Protein AF-A0A060CZB8-F1 (afdb_monomer)

Solvent-accessible surface area (backbone atoms only — not comparable to full-atom values): 7440 Å² total; per-residue (Å²): 129,63,70,65,60,56,50,52,52,49,53,49,27,69,73,65,76,43,55,69,66,58,51,52,50,49,52,60,71,71,36,93,60,56,70,72,48,48,52,53,42,52,50,43,50,51,56,49,52,53,52,51,51,57,48,50,53,53,52,52,52,51,52,52,52,52,50,52,53,52,51,35,55,75,71,67,52,90,67,83,52,69,68,59,55,53,49,51,52,52,51,50,52,51,49,56,52,51,52,54,50,46,53,53,48,52,54,51,34,52,47,50,45,51,59,59,52,66,79,51,88,68,53,89,83,74,68,89,124

Mean predicted aligned error: 11.78 Å

Nearest PDB structures (foldseek):
  6zw4-assembly1_H  TM=6.308E-01  e=2.182E+00  Nostoc punctiforme
  6zw4-assembly1_T  TM=6.308E-01  e=2.182E+00  Nostoc punctiforme
  6zw4-assembly1_GA  TM=6.308E-01  e=2.182E+00  Nostoc punctiforme
  6zw4-assembly1_SA  TM=6.308E-01  e=2.182E+00  Nostoc punctiforme
  6zw4-assembly1_EB  TM=6.308E-01  e=2.182E+00  Nostoc punctiforme

Structure (mmCIF, N/CA/C/O backbone):
data_AF-A0A060CZB8-F1
#
_entry.id   AF-A0A060CZB8-F1
#
loop_
_atom_site.group_PDB
_atom_site.id
_atom_site.type_symbol
_atom_site.label_atom_id
_atom_site.label_alt_id
_atom_site.label_comp_id
_atom_site.label_asym_id
_atom_site.label_entity_id
_atom_site.label_seq_id
_atom_site.pdbx_PDB_ins_code
_atom_site.Cartn_x
_atom_site.Cartn_y
_atom_site.Cartn_z
_atom_site.occupancy
_atom_site.B_iso_or_equiv
_atom_site.auth_seq_id
_atom_site.auth_comp_id
_atom_site.auth_asym_id
_atom_site.auth_atom_id
_atom_site.pdbx_PDB_model_num
ATOM 1 N N . MET A 1 1 ? -9.978 -10.091 4.567 1.00 49.88 1 MET A N 1
ATOM 2 C CA . MET A 1 1 ? -11.052 -9.291 5.203 1.00 49.88 1 MET A CA 1
ATOM 3 C C . MET A 1 1 ? -12.316 -10.132 5.171 1.00 49.88 1 MET A C 1
ATOM 5 O O . MET A 1 1 ? -12.552 -10.744 4.139 1.00 49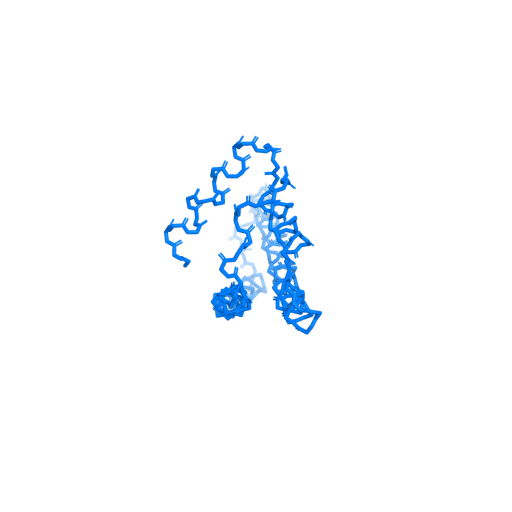.88 1 MET A O 1
ATOM 9 N N . ASP A 1 2 ? -13.080 -10.221 6.264 1.00 61.50 2 ASP A N 1
ATOM 10 C CA . ASP A 1 2 ? -14.372 -10.933 6.263 1.00 61.50 2 ASP A CA 1
ATOM 11 C C . ASP A 1 2 ? -15.291 -10.288 5.204 1.00 61.50 2 ASP A C 1
ATOM 13 O O . ASP A 1 2 ? -15.435 -9.062 5.174 1.00 61.50 2 ASP A O 1
ATOM 17 N N 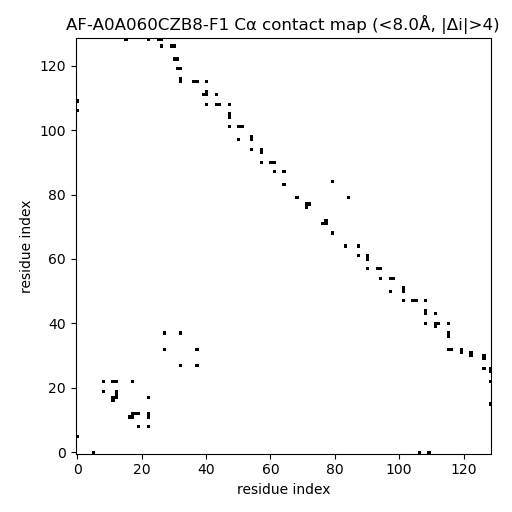. VAL A 1 3 ? -15.873 -11.099 4.314 1.00 65.94 3 VAL A N 1
ATOM 18 C CA . VAL A 1 3 ? -16.758 -10.669 3.212 1.00 65.94 3 VAL A CA 1
ATOM 19 C C . VAL A 1 3 ? -17.896 -9.781 3.730 1.00 65.94 3 VAL A C 1
ATOM 21 O O . VAL A 1 3 ? -18.317 -8.836 3.06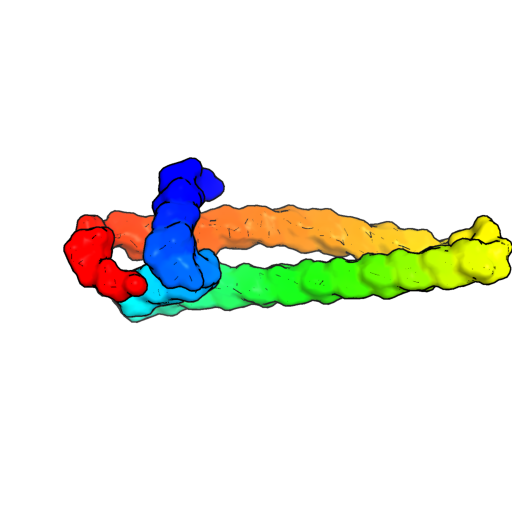0 1.00 65.94 3 VAL A O 1
ATOM 24 N N . ARG A 1 4 ? -18.337 -10.017 4.971 1.00 60.53 4 ARG A N 1
ATOM 25 C CA . ARG A 1 4 ? -19.367 -9.220 5.643 1.00 60.53 4 ARG A CA 1
ATOM 26 C C . ARG A 1 4 ? -18.904 -7.797 5.949 1.00 60.53 4 ARG A C 1
ATOM 28 O O . ARG A 1 4 ? -19.666 -6.863 5.722 1.00 60.53 4 ARG A O 1
ATOM 35 N N . CYS A 1 5 ? -17.655 -7.600 6.377 1.00 62.59 5 CYS A N 1
ATOM 36 C CA . CYS A 1 5 ? -17.111 -6.264 6.644 1.00 62.59 5 CYS A CA 1
ATOM 37 C C . CYS A 1 5 ? -17.024 -5.418 5.368 1.00 62.59 5 CYS A C 1
ATOM 39 O O . CYS A 1 5 ? -17.328 -4.229 5.394 1.00 62.59 5 CYS A O 1
ATOM 41 N N . VAL A 1 6 ? -16.650 -6.033 4.240 1.00 68.50 6 VAL A N 1
ATOM 42 C CA . VAL A 1 6 ? -16.599 -5.350 2.935 1.00 68.50 6 VAL A CA 1
ATOM 43 C C . VAL A 1 6 ? -17.998 -4.919 2.493 1.00 68.50 6 VAL A C 1
ATOM 45 O O . VAL A 1 6 ? -18.168 -3.808 1.994 1.00 68.50 6 VAL A O 1
ATOM 48 N N . LYS A 1 7 ? -19.006 -5.775 2.703 1.00 71.06 7 LYS A N 1
ATOM 49 C CA . LYS A 1 7 ? -20.401 -5.476 2.358 1.00 71.06 7 LYS A CA 1
ATOM 50 C C . LYS A 1 7 ? -20.969 -4.337 3.214 1.00 71.06 7 LYS A C 1
ATOM 52 O O . LYS A 1 7 ? -21.518 -3.392 2.664 1.00 71.06 7 LYS A O 1
ATOM 57 N N . ILE A 1 8 ? -20.725 -4.361 4.528 1.00 71.19 8 ILE A N 1
ATOM 58 C CA . ILE A 1 8 ? -21.127 -3.284 5.451 1.00 71.19 8 ILE A CA 1
ATOM 59 C C . ILE A 1 8 ? -20.483 -1.949 5.056 1.00 71.19 8 ILE A C 1
ATOM 61 O O . ILE A 1 8 ? -21.171 -0.934 4.983 1.00 71.19 8 ILE A O 1
ATOM 65 N N . LEU A 1 9 ? -19.179 -1.938 4.756 1.00 74.31 9 LEU A N 1
ATOM 66 C CA . LEU A 1 9 ? -18.490 -0.722 4.316 1.00 74.31 9 LEU A CA 1
ATOM 67 C C . LEU A 1 9 ? -19.055 -0.190 2.994 1.00 74.31 9 LEU A C 1
ATOM 69 O O . LEU A 1 9 ? -19.226 1.021 2.862 1.00 74.31 9 LEU A O 1
ATOM 73 N N . LYS A 1 10 ? -19.357 -1.070 2.027 1.00 77.88 10 LYS A N 1
ATOM 74 C CA . LYS A 1 10 ? -20.004 -0.687 0.760 1.00 77.88 10 LYS A CA 1
ATOM 75 C C . LYS A 1 10 ? -21.362 -0.032 1.005 1.00 77.88 10 LYS A C 1
ATOM 77 O O . LYS A 1 10 ? -21.595 1.054 0.486 1.00 77.88 10 LYS A O 1
ATOM 82 N N . ASP A 1 11 ? -22.207 -0.628 1.841 1.00 76.62 11 ASP A N 1
ATOM 83 C CA . ASP A 1 11 ? -23.530 -0.074 2.146 1.00 76.62 11 ASP A CA 1
ATOM 84 C C . ASP A 1 11 ? -23.442 1.278 2.867 1.00 76.62 11 ASP A C 1
ATOM 86 O O . ASP A 1 11 ? -24.265 2.160 2.629 1.00 76.62 11 ASP A O 1
ATOM 90 N N . LEU A 1 12 ? -22.458 1.458 3.755 1.00 73.75 12 LEU A N 1
ATOM 91 C CA . LEU A 1 12 ? -22.203 2.740 4.417 1.00 73.75 12 LEU A CA 1
ATOM 92 C C . LEU A 1 12 ? -21.698 3.797 3.426 1.00 73.75 12 LEU A C 1
ATOM 94 O O . LEU A 1 12 ? -22.132 4.946 3.482 1.00 73.75 12 LEU A O 1
ATOM 98 N N . LYS A 1 13 ? -20.834 3.415 2.479 1.00 76.75 13 LYS A N 1
ATOM 99 C CA . LYS A 1 13 ? -20.381 4.311 1.406 1.00 76.75 13 LYS A CA 1
ATOM 100 C C . LYS A 1 13 ? -21.554 4.827 0.590 1.00 76.75 13 LYS A C 1
ATOM 102 O O . LYS A 1 13 ? -21.660 6.034 0.395 1.00 76.75 13 LYS A O 1
ATOM 107 N N . THR A 1 14 ? -22.432 3.932 0.154 1.00 82.50 14 THR A N 1
ATOM 108 C CA . THR A 1 14 ? -23.589 4.300 -0.664 1.00 82.50 14 THR A CA 1
ATOM 109 C C . THR A 1 14 ? -24.585 5.154 0.120 1.00 82.50 14 THR A C 1
ATOM 111 O O . THR A 1 14 ? -25.057 6.155 -0.403 1.00 82.50 14 THR A O 1
ATOM 114 N N . ARG A 1 15 ? -24.867 4.811 1.386 1.00 77.56 15 ARG A N 1
ATOM 115 C CA . ARG A 1 15 ? -25.830 5.551 2.220 1.00 77.56 15 ARG A CA 1
ATOM 116 C C . ARG A 1 15 ? -25.376 6.957 2.595 1.00 77.56 15 ARG A C 1
ATOM 118 O O . ARG A 1 15 ? -26.196 7.864 2.605 1.00 77.56 15 ARG A O 1
ATOM 125 N N . HIS A 1 16 ? -24.095 7.135 2.913 1.00 76.19 16 HIS A N 1
ATOM 126 C CA . HIS A 1 16 ? -23.585 8.414 3.419 1.00 76.19 16 HIS A CA 1
ATOM 127 C C . HIS A 1 16 ? -22.849 9.240 2.356 1.00 76.19 16 HIS A C 1
ATOM 129 O O . HIS A 1 16 ? -22.412 10.345 2.661 1.00 76.19 16 HIS A O 1
ATOM 135 N N . ASN A 1 17 ? -22.672 8.711 1.139 1.00 85.06 17 ASN A N 1
ATOM 136 C CA . ASN A 1 17 ? -21.891 9.313 0.052 1.00 85.06 17 ASN A CA 1
ATOM 137 C C . ASN A 1 17 ? -20.505 9.830 0.499 1.00 85.06 17 ASN A C 1
ATOM 139 O O . ASN A 1 17 ? -20.037 10.895 0.101 1.00 85.06 17 ASN A O 1
ATOM 143 N N . LYS A 1 18 ? -19.850 9.073 1.383 1.00 79.50 18 LYS A N 1
ATOM 144 C CA . LYS A 1 18 ? -18.544 9.400 1.972 1.00 79.50 18 LYS A CA 1
ATOM 145 C C . LYS A 1 18 ? -17.487 8.405 1.504 1.00 79.50 18 LYS A C 1
ATOM 147 O O . LYS A 1 18 ? -17.787 7.260 1.164 1.00 79.50 18 LYS A O 1
ATOM 152 N N . SER A 1 19 ? -16.220 8.818 1.515 1.00 76.62 19 SER A N 1
ATOM 153 C CA . SER A 1 19 ? -15.108 7.899 1.257 1.00 76.62 19 SER A CA 1
ATOM 154 C C . SER A 1 19 ? -15.031 6.816 2.343 1.00 76.62 19 SER A C 1
ATOM 156 O O . SER A 1 19 ? -15.419 7.039 3.492 1.00 76.62 19 SER A O 1
ATOM 158 N N . TYR A 1 20 ? -14.488 5.642 2.002 1.00 70.75 20 TYR A N 1
ATOM 159 C CA . TYR A 1 20 ? -14.274 4.571 2.984 1.00 70.75 20 TYR A CA 1
ATOM 160 C C . TYR A 1 20 ? -13.424 5.039 4.169 1.00 70.75 20 TYR A C 1
ATOM 162 O O . TYR A 1 20 ? -13.704 4.664 5.303 1.00 70.75 20 TYR A O 1
ATOM 170 N N . THR A 1 21 ? -12.439 5.904 3.919 1.00 71.75 21 THR A N 1
ATOM 171 C CA . THR A 1 21 ? -11.601 6.516 4.956 1.00 71.75 21 THR A CA 1
ATOM 172 C C . THR A 1 21 ? -12.442 7.304 5.954 1.00 71.75 21 THR A C 1
ATOM 174 O O . THR A 1 21 ? -12.367 7.040 7.149 1.00 71.75 21 THR A O 1
ATOM 177 N N . LYS A 1 22 ? -13.319 8.196 5.472 1.00 72.75 22 LYS A N 1
ATOM 178 C CA . LYS A 1 22 ? -14.169 9.018 6.342 1.00 72.75 22 LYS A CA 1
ATOM 179 C C . LYS A 1 22 ? -15.165 8.180 7.144 1.00 72.75 22 LYS A C 1
ATOM 181 O O . LYS A 1 22 ? -15.458 8.491 8.293 1.00 72.75 22 LYS A O 1
ATOM 186 N N . ILE A 1 23 ? -15.660 7.096 6.551 1.00 72.38 23 ILE A N 1
ATOM 187 C CA . ILE A 1 23 ? -16.554 6.149 7.228 1.00 72.38 23 ILE A CA 1
ATOM 188 C C . ILE A 1 23 ? -15.824 5.425 8.356 1.00 72.38 23 ILE A C 1
ATOM 190 O O . ILE A 1 23 ? -16.349 5.341 9.460 1.00 72.38 23 ILE A O 1
ATOM 194 N N . VAL A 1 24 ? -14.612 4.926 8.106 1.00 72.44 24 VAL A N 1
ATOM 195 C CA . VAL A 1 24 ? -13.806 4.248 9.131 1.00 72.44 24 VAL A CA 1
ATOM 196 C C . VAL A 1 24 ? -13.393 5.219 10.240 1.00 72.44 24 VAL A C 1
ATOM 198 O O . VAL A 1 24 ? -13.499 4.862 11.409 1.00 72.44 24 VAL A O 1
ATOM 201 N N . GLU A 1 25 ? -12.999 6.450 9.904 1.00 71.94 25 GLU A N 1
ATOM 202 C CA . GLU A 1 25 ? -12.724 7.508 10.887 1.00 71.94 25 GLU A CA 1
ATOM 203 C C . GLU A 1 25 ? -13.936 7.776 11.782 1.00 71.94 25 GLU A C 1
ATOM 205 O O . GLU A 1 25 ? -13.810 7.731 13.002 1.00 71.94 25 GLU A O 1
ATOM 210 N N . ASN A 1 26 ? -15.120 7.987 11.196 1.00 70.75 26 ASN A N 1
ATOM 211 C CA . ASN A 1 26 ? -16.341 8.222 11.966 1.00 70.75 26 ASN A CA 1
ATOM 212 C C . ASN A 1 26 ? -16.710 7.010 12.829 1.00 70.75 26 ASN A C 1
ATOM 214 O O . ASN A 1 26 ? -17.146 7.184 13.962 1.00 70.75 26 ASN A O 1
ATOM 218 N N . LEU A 1 27 ? -16.509 5.784 12.333 1.00 70.69 27 LEU A N 1
ATOM 219 C CA . LEU A 1 27 ? -16.726 4.572 13.123 1.00 70.69 27 LEU A CA 1
ATOM 220 C C . LEU A 1 27 ? -15.799 4.514 14.341 1.00 70.69 27 LEU A C 1
ATOM 222 O O . LEU A 1 27 ? -16.261 4.139 15.410 1.00 70.69 27 LEU A O 1
ATOM 226 N N . ILE A 1 28 ? -14.530 4.905 14.196 1.00 68.62 28 ILE A N 1
ATOM 227 C CA . ILE A 1 28 ? -13.555 4.936 15.297 1.00 68.62 28 ILE A CA 1
ATOM 228 C C . ILE A 1 28 ? -13.886 6.056 16.290 1.00 68.62 28 ILE A C 1
ATOM 230 O O . ILE A 1 28 ? -13.863 5.827 17.497 1.00 68.62 28 ILE A O 1
ATOM 234 N N . LEU A 1 29 ? -14.216 7.251 15.797 1.00 69.25 29 LEU A N 1
ATOM 235 C CA . LEU A 1 29 ? -14.532 8.415 16.631 1.00 69.25 29 LEU A CA 1
ATOM 236 C C . LEU A 1 29 ? -15.835 8.233 17.420 1.00 69.25 29 LEU A C 1
ATOM 238 O O . LEU A 1 29 ? -15.900 8.622 18.581 1.00 69.25 29 LEU A O 1
ATOM 242 N N . ASN A 1 30 ? -16.850 7.615 16.811 1.00 65.19 30 ASN A N 1
ATOM 243 C CA . ASN A 1 30 ? -18.158 7.399 17.438 1.00 65.19 30 ASN A C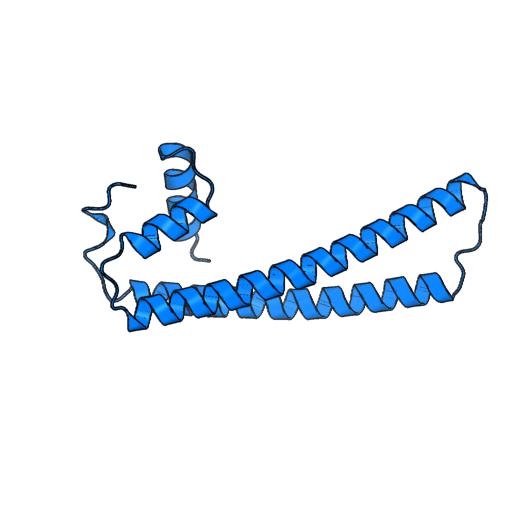A 1
ATOM 244 C C . ASN A 1 30 ? -18.249 6.080 18.217 1.00 65.19 30 ASN A C 1
ATOM 246 O O . ASN A 1 30 ? -19.249 5.817 18.886 1.00 65.19 30 ASN A O 1
ATOM 250 N N . SER A 1 31 ? -17.248 5.208 18.116 1.00 64.00 31 SER A N 1
ATOM 251 C CA . SER A 1 31 ? -17.215 3.994 18.924 1.00 64.00 31 SER A CA 1
ATOM 252 C C . SER A 1 31 ? -16.819 4.320 20.365 1.00 64.00 31 SER A C 1
ATOM 254 O O . SER A 1 31 ? -15.803 4.966 20.597 1.00 64.00 31 SER A O 1
ATOM 256 N N . GLN A 1 32 ? -17.597 3.839 21.343 1.00 65.38 32 GLN A N 1
ATOM 257 C CA . GLN A 1 32 ? -17.266 3.898 22.777 1.00 65.38 32 GLN A CA 1
ATOM 258 C C . GLN A 1 32 ? -16.115 2.932 23.123 1.00 65.38 32 GLN A C 1
ATOM 260 O O . GLN A 1 32 ? -16.260 2.042 23.956 1.00 65.38 32 GLN A O 1
ATOM 265 N N . ILE A 1 33 ? -14.977 3.055 22.442 1.00 68.12 33 ILE A N 1
ATOM 266 C CA . ILE A 1 33 ? -13.765 2.290 22.742 1.00 68.12 33 ILE A CA 1
ATOM 267 C C . ILE A 1 33 ? -12.925 3.053 23.757 1.00 68.12 33 ILE A C 1
ATOM 269 O O . ILE A 1 33 ? -12.832 4.276 23.719 1.00 68.12 33 ILE A O 1
ATOM 273 N N . SER A 1 34 ? -12.268 2.323 24.658 1.00 74.12 34 SER A N 1
ATOM 274 C CA . SER A 1 34 ? -11.345 2.942 25.609 1.00 74.12 34 SER A CA 1
ATOM 275 C C . SER A 1 34 ? -10.202 3.662 24.890 1.00 74.12 34 SER A C 1
ATOM 277 O O . SER A 1 34 ? -9.731 3.205 23.84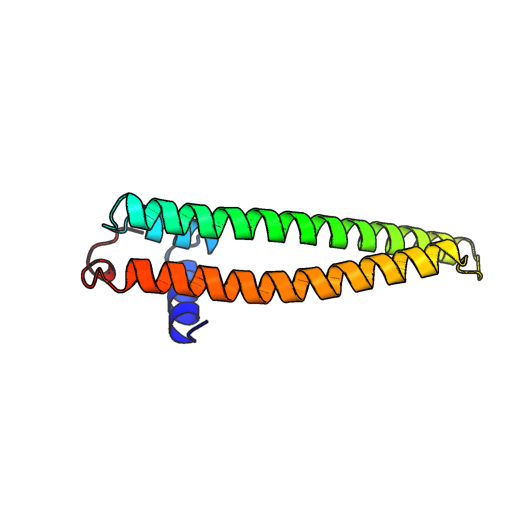3 1.00 74.12 34 SER A O 1
ATOM 279 N N . PHE A 1 35 ? -9.697 4.740 25.498 1.00 75.25 35 PHE A N 1
ATOM 280 C CA . PHE A 1 35 ? -8.559 5.516 24.988 1.00 75.25 35 PHE A CA 1
ATOM 281 C C . PHE A 1 35 ? -7.380 4.620 24.570 1.00 75.25 35 PHE A C 1
ATOM 283 O O . PHE A 1 35 ? -6.820 4.770 23.488 1.00 75.25 35 PHE A O 1
ATOM 290 N N . TYR A 1 36 ? -7.070 3.598 25.374 1.00 75.06 36 TYR A N 1
ATOM 291 C CA . TYR A 1 36 ? -6.017 2.624 25.078 1.00 75.06 36 TYR A CA 1
ATOM 292 C C . TYR A 1 36 ? -6.265 1.820 23.788 1.00 75.06 36 TYR A C 1
ATOM 294 O O . TYR A 1 36 ? -5.349 1.592 22.994 1.00 75.06 36 TYR A O 1
ATOM 302 N N . LYS A 1 37 ? -7.507 1.383 23.542 1.00 75.12 37 LYS A N 1
ATOM 303 C CA . LYS A 1 37 ? -7.873 0.687 22.299 1.00 75.12 37 LYS A CA 1
ATOM 304 C C . LYS A 1 37 ? -7.836 1.641 21.104 1.00 75.12 37 LYS A C 1
ATOM 306 O O . LYS A 1 37 ? -7.352 1.251 20.044 1.00 75.12 37 LYS A O 1
ATOM 311 N N . GLN A 1 38 ? -8.296 2.879 21.280 1.00 74.56 38 GLN A N 1
ATOM 312 C CA . GLN A 1 38 ? -8.246 3.910 20.245 1.00 74.56 38 GLN A CA 1
ATOM 313 C C . GLN A 1 38 ? -6.797 4.224 19.848 1.00 74.56 38 GLN A C 1
ATOM 315 O O . GLN A 1 38 ? -6.477 4.215 18.665 1.00 74.56 38 GLN A O 1
ATOM 320 N N . GLN A 1 39 ? -5.890 4.369 20.817 1.00 78.88 39 GLN A N 1
ATOM 321 C CA . GLN A 1 39 ? -4.464 4.585 20.569 1.00 78.88 39 GLN A CA 1
ATOM 322 C C . GLN A 1 39 ? -3.826 3.428 19.779 1.00 78.88 39 GLN A C 1
ATOM 324 O O . GLN A 1 39 ? -3.061 3.668 18.843 1.00 78.88 39 GLN A O 1
ATOM 329 N N . LYS A 1 40 ? -4.180 2.169 20.088 1.00 77.88 40 LYS A N 1
ATOM 330 C CA . LYS A 1 40 ? -3.732 0.996 19.311 1.00 77.88 40 LYS A CA 1
ATOM 331 C C . LYS A 1 40 ? -4.235 1.015 17.869 1.00 77.88 40 LYS A C 1
ATOM 333 O O . LYS A 1 40 ? -3.465 0.697 16.964 1.00 77.88 40 LYS A O 1
ATOM 338 N N . ILE A 1 41 ? -5.499 1.383 17.650 1.00 75.38 41 ILE A N 1
ATOM 339 C CA . ILE A 1 41 ? -6.074 1.507 16.304 1.00 75.38 41 ILE A CA 1
ATOM 340 C C . ILE A 1 41 ? -5.368 2.625 15.530 1.00 75.38 41 ILE A C 1
ATOM 342 O O . ILE A 1 41 ? -4.906 2.386 14.417 1.00 75.38 41 ILE A O 1
ATOM 346 N N . THR A 1 42 ? -5.217 3.809 16.126 1.00 78.50 42 THR A N 1
ATOM 347 C CA . THR A 1 42 ? -4.539 4.953 15.501 1.00 78.50 42 THR A CA 1
ATOM 348 C C . THR A 1 42 ? -3.093 4.623 15.142 1.00 78.50 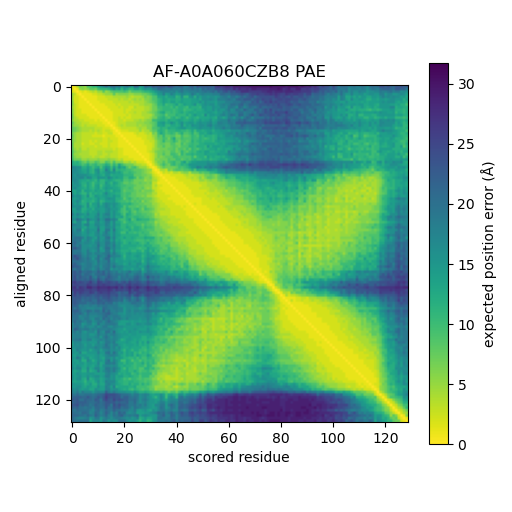42 THR A C 1
ATOM 350 O O . THR A 1 42 ? -2.663 4.906 14.028 1.00 78.50 42 THR A O 1
ATOM 353 N N . SER A 1 43 ? -2.354 3.954 16.031 1.00 77.12 43 SER A N 1
ATOM 354 C CA . SER A 1 43 ? -0.988 3.497 15.750 1.00 77.12 43 SER A CA 1
ATOM 355 C C . SER A 1 43 ? -0.943 2.515 14.572 1.00 77.12 43 SER A C 1
ATOM 357 O O . SER A 1 43 ? -0.164 2.705 13.639 1.00 77.12 43 SER A O 1
ATOM 359 N N . ALA A 1 44 ? -1.831 1.514 14.554 1.00 75.38 44 ALA A N 1
ATOM 360 C CA . ALA A 1 44 ? -1.903 0.527 13.476 1.00 75.38 44 ALA A CA 1
ATOM 361 C C . ALA A 1 44 ? -2.285 1.145 12.115 1.00 75.38 44 ALA A C 1
ATOM 363 O O . ALA A 1 44 ? -1.791 0.703 11.072 1.00 75.38 44 ALA A O 1
ATOM 364 N N . LEU A 1 45 ? -3.146 2.167 12.114 1.00 79.62 45 LEU A N 1
ATOM 365 C CA . LEU A 1 45 ? -3.500 2.934 10.917 1.00 79.62 45 LEU A CA 1
ATOM 366 C C . LEU A 1 45 ? -2.357 3.853 10.466 1.00 79.62 45 LEU A C 1
ATOM 368 O O . LEU A 1 45 ? -2.075 3.917 9.272 1.00 79.62 45 LEU A O 1
ATOM 372 N N . GLY A 1 46 ? -1.649 4.495 11.399 1.00 79.38 46 GLY A N 1
ATOM 373 C CA . GLY A 1 46 ? -0.477 5.320 11.102 1.00 79.38 46 GLY A CA 1
ATOM 374 C C . GLY A 1 46 ? 0.652 4.519 10.449 1.00 79.38 46 GLY A C 1
ATOM 375 O O . GLY A 1 46 ? 1.204 4.937 9.432 1.00 79.38 46 GLY A O 1
ATOM 376 N N . SER A 1 47 ? 0.941 3.313 10.953 1.00 77.31 47 SER A N 1
ATOM 377 C CA . SER A 1 47 ? 1.911 2.410 10.317 1.00 77.31 47 SER A CA 1
ATOM 378 C C . SER A 1 47 ? 1.499 2.002 8.899 1.00 77.31 47 SER A C 1
ATOM 380 O O . SER A 1 47 ? 2.348 1.933 8.013 1.00 77.31 47 SER A O 1
ATOM 382 N N . LEU A 1 48 ? 0.204 1.769 8.654 1.00 79.75 48 LEU A N 1
ATOM 383 C CA . LEU A 1 48 ? -0.300 1.498 7.305 1.00 79.75 48 LEU A CA 1
ATOM 384 C C . LEU A 1 48 ? -0.154 2.708 6.380 1.00 79.75 48 LEU A C 1
ATOM 386 O O . LEU A 1 48 ? 0.261 2.536 5.238 1.00 79.75 48 LEU A O 1
ATOM 390 N N . ALA A 1 49 ? -0.455 3.916 6.860 1.00 79.75 49 ALA A N 1
ATOM 391 C CA . ALA A 1 49 ? -0.308 5.139 6.075 1.00 79.75 49 ALA A CA 1
ATOM 392 C C . ALA A 1 49 ? 1.148 5.353 5.620 1.00 79.75 49 ALA A C 1
ATOM 394 O O . ALA A 1 49 ? 1.386 5.655 4.451 1.00 79.75 49 ALA A O 1
ATOM 395 N N . MET A 1 50 ? 2.127 5.106 6.500 1.00 81.44 50 MET A N 1
ATOM 396 C CA . MET A 1 50 ? 3.551 5.168 6.140 1.00 81.44 50 MET A CA 1
ATOM 397 C C . MET A 1 50 ? 3.932 4.137 5.068 1.00 81.44 50 MET A C 1
ATOM 399 O O . MET A 1 50 ? 4.638 4.469 4.116 1.00 81.44 50 MET A O 1
ATOM 403 N N . LEU A 1 51 ? 3.435 2.900 5.181 1.00 79.56 51 LEU A N 1
ATOM 404 C CA . LEU A 1 51 ? 3.676 1.857 4.177 1.00 79.56 51 LEU A CA 1
ATOM 405 C C . LEU A 1 51 ? 3.061 2.213 2.817 1.00 79.56 51 LEU A C 1
ATOM 407 O O . LEU A 1 51 ? 3.716 2.040 1.791 1.00 79.56 51 LEU A O 1
ATOM 411 N N . TYR A 1 52 ? 1.839 2.753 2.802 1.00 80.88 52 TYR A N 1
ATOM 412 C CA . TYR A 1 52 ? 1.201 3.235 1.574 1.00 80.88 52 TYR A CA 1
ATOM 413 C C . TYR A 1 52 ? 1.979 4.388 0.935 1.00 80.88 52 TYR A C 1
ATOM 415 O O . TYR A 1 52 ? 2.180 4.376 -0.276 1.00 80.88 52 TYR A O 1
ATOM 423 N N . SER A 1 53 ? 2.470 5.342 1.731 1.00 82.44 53 SER A N 1
ATOM 424 C CA . SER A 1 53 ? 3.318 6.433 1.234 1.00 82.44 53 SER A CA 1
ATOM 425 C C . SER A 1 53 ? 4.605 5.903 0.585 1.00 82.44 53 SER A C 1
ATOM 427 O O . SER A 1 53 ? 4.947 6.279 -0.536 1.00 82.44 53 SER A O 1
ATOM 429 N N . SER A 1 54 ? 5.269 4.934 1.228 1.00 80.19 54 SER A N 1
ATOM 430 C CA . SER A 1 54 ? 6.478 4.293 0.689 1.00 80.19 54 SER A CA 1
ATOM 431 C C . SER A 1 54 ? 6.231 3.517 -0.612 1.00 80.19 54 SER A C 1
ATOM 433 O O . SER A 1 54 ? 7.108 3.475 -1.478 1.00 80.19 54 SER A O 1
ATOM 435 N N . LEU A 1 55 ? 5.054 2.902 -0.769 1.00 82.94 55 LEU A N 1
ATOM 436 C CA . LEU A 1 55 ? 4.649 2.253 -2.021 1.00 82.94 55 LEU A CA 1
ATOM 437 C C . LEU A 1 55 ? 4.349 3.275 -3.116 1.00 82.94 55 LEU A C 1
ATOM 439 O O . LEU A 1 55 ? 4.777 3.084 -4.250 1.00 82.94 55 LEU A O 1
ATOM 443 N N . ASN A 1 56 ? 3.673 4.372 -2.776 1.00 82.44 56 ASN A N 1
ATOM 444 C CA . ASN A 1 56 ? 3.379 5.439 -3.726 1.00 82.44 56 ASN A CA 1
ATOM 445 C C . ASN A 1 56 ? 4.663 6.060 -4.302 1.00 82.44 56 ASN A C 1
ATOM 447 O O . ASN A 1 56 ? 4.736 6.322 -5.499 1.00 82.44 56 ASN A O 1
ATOM 451 N N . ALA A 1 57 ? 5.706 6.211 -3.478 1.00 84.75 57 ALA A N 1
ATOM 452 C CA . ALA A 1 57 ? 7.029 6.629 -3.943 1.00 84.75 57 ALA A CA 1
ATOM 453 C C . ALA A 1 57 ? 7.630 5.638 -4.960 1.00 84.75 57 ALA A C 1
ATOM 455 O O . ALA A 1 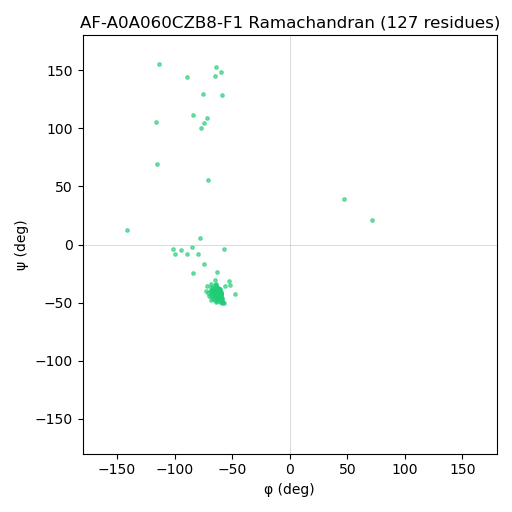57 ? 8.117 6.051 -6.007 1.00 84.75 57 ALA A O 1
ATOM 456 N N . THR A 1 58 ? 7.533 4.326 -4.709 1.00 83.25 58 THR A N 1
ATOM 457 C CA . THR A 1 58 ? 7.989 3.307 -5.672 1.00 83.25 58 THR A CA 1
ATOM 458 C C . THR A 1 58 ? 7.182 3.345 -6.978 1.00 83.25 58 THR A C 1
ATOM 460 O O . THR A 1 58 ? 7.776 3.252 -8.048 1.00 83.25 58 THR A O 1
ATOM 463 N N . CYS A 1 59 ? 5.862 3.566 -6.930 1.00 83.75 59 CYS A N 1
ATOM 464 C CA . CYS A 1 59 ? 5.061 3.796 -8.141 1.00 83.75 59 CYS A CA 1
ATOM 465 C C . CYS A 1 59 ? 5.517 5.040 -8.916 1.00 83.75 59 CYS A C 1
ATOM 467 O O . CYS A 1 59 ? 5.590 5.008 -10.141 1.00 83.75 59 CYS A O 1
ATOM 469 N N . SER A 1 60 ? 5.846 6.129 -8.215 1.00 86.94 60 SER A N 1
ATOM 470 C CA . SER A 1 60 ? 6.370 7.345 -8.844 1.00 86.94 60 SER A CA 1
ATOM 471 C C . SER A 1 60 ? 7.690 7.081 -9.573 1.00 86.94 60 SER A C 1
ATOM 473 O O . SER A 1 60 ? 7.866 7.557 -10.692 1.00 86.94 60 SER A O 1
ATOM 475 N N . ASN A 1 61 ? 8.585 6.282 -8.986 1.00 85.31 61 ASN A N 1
ATOM 476 C CA . ASN A 1 61 ? 9.836 5.882 -9.635 1.00 85.31 61 ASN A CA 1
ATOM 477 C C . ASN A 1 61 ? 9.574 5.055 -10.902 1.00 85.31 61 ASN A C 1
ATOM 479 O O . ASN A 1 61 ? 10.184 5.309 -11.936 1.00 85.31 61 ASN A O 1
ATOM 483 N N . PHE A 1 62 ? 8.624 4.113 -10.865 1.00 85.12 62 PHE A N 1
ATOM 484 C CA . PHE A 1 62 ? 8.234 3.368 -12.066 1.00 85.12 62 PHE A CA 1
ATOM 485 C C . PHE A 1 62 ? 7.664 4.269 -13.162 1.00 85.12 62 PHE A C 1
ATOM 487 O O . PHE A 1 62 ? 7.984 4.074 -14.331 1.00 85.12 62 PHE A O 1
ATOM 494 N N . ASN A 1 63 ? 6.864 5.275 -12.801 1.00 83.38 63 ASN A N 1
ATOM 495 C CA . ASN A 1 63 ? 6.343 6.237 -13.772 1.00 83.38 63 ASN A CA 1
ATOM 496 C C . ASN A 1 63 ? 7.465 7.053 -14.427 1.00 83.38 63 ASN A C 1
ATOM 498 O O . ASN A 1 63 ? 7.403 7.309 -15.626 1.00 83.38 63 ASN A O 1
ATOM 502 N N . GLN A 1 64 ? 8.497 7.438 -13.669 1.00 85.44 64 GLN A N 1
ATOM 503 C CA . GLN A 1 64 ? 9.670 8.120 -14.225 1.00 85.44 64 GLN A CA 1
ATOM 504 C C . GLN A 1 64 ? 10.432 7.214 -15.193 1.00 85.44 64 GLN A C 1
ATOM 506 O O . GLN A 1 64 ? 10.750 7.637 -16.300 1.00 85.44 64 GLN A O 1
ATOM 511 N N . ILE A 1 65 ? 10.653 5.950 -14.825 1.00 83.75 65 ILE A N 1
ATOM 512 C CA . ILE A 1 65 ? 11.285 4.975 -15.721 1.00 83.75 65 ILE A CA 1
ATOM 513 C C . ILE A 1 65 ? 10.470 4.810 -17.012 1.00 83.75 65 ILE A C 1
ATOM 515 O O . ILE A 1 65 ? 11.030 4.867 -18.103 1.00 83.75 65 ILE A O 1
ATOM 519 N N . ALA A 1 66 ? 9.146 4.666 -16.907 1.00 82.12 66 ALA A N 1
ATOM 520 C CA . ALA A 1 66 ? 8.268 4.565 -18.070 1.00 82.12 66 ALA A CA 1
ATOM 521 C C . ALA A 1 66 ? 8.337 5.817 -18.960 1.00 82.12 66 ALA A C 1
ATOM 523 O O . ALA A 1 66 ? 8.370 5.702 -20.182 1.00 82.12 66 ALA A O 1
ATOM 524 N N . TYR A 1 67 ? 8.407 7.008 -18.361 1.00 83.88 67 TYR A N 1
ATOM 525 C CA . TYR A 1 67 ? 8.595 8.261 -19.091 1.00 83.88 67 TYR A CA 1
ATOM 526 C C . TYR A 1 67 ? 9.919 8.283 -19.868 1.00 83.88 67 TYR A C 1
ATOM 528 O O . TYR A 1 67 ? 9.926 8.614 -21.052 1.00 83.88 67 TYR A O 1
ATOM 536 N N . HIS A 1 68 ? 11.024 7.875 -19.239 1.00 82.38 68 HIS A N 1
ATOM 537 C CA . HIS A 1 68 ? 12.325 7.793 -19.906 1.00 82.38 68 HIS A CA 1
ATOM 538 C C . HIS A 1 68 ? 12.326 6.784 -21.059 1.00 82.38 68 HIS A C 1
ATOM 540 O O . HIS A 1 68 ? 12.810 7.110 -22.139 1.00 82.38 68 HIS A O 1
ATOM 546 N N . LEU A 1 69 ? 11.726 5.606 -20.866 1.00 81.62 69 LEU A N 1
ATOM 547 C CA . LEU A 1 69 ? 11.594 4.591 -21.916 1.00 81.62 69 LEU A CA 1
ATOM 548 C C . LEU A 1 69 ? 10.759 5.089 -23.102 1.00 81.62 69 LEU A C 1
ATOM 550 O O . LEU A 1 69 ? 11.143 4.887 -24.251 1.00 81.62 69 LEU A O 1
ATOM 554 N N . ASN A 1 70 ? 9.644 5.774 -22.835 1.00 82.31 70 ASN A N 1
ATOM 555 C CA . ASN A 1 70 ? 8.801 6.337 -23.889 1.00 82.31 70 ASN A CA 1
ATOM 556 C C . ASN A 1 70 ? 9.544 7.411 -24.694 1.00 82.31 70 ASN A C 1
ATOM 558 O O . ASN A 1 70 ? 9.427 7.448 -25.915 1.00 82.31 70 ASN A O 1
ATOM 562 N N . ASN A 1 71 ? 10.330 8.262 -24.030 1.00 83.06 71 ASN A N 1
ATOM 563 C CA . ASN A 1 71 ? 11.121 9.285 -24.712 1.00 83.06 71 ASN A CA 1
ATOM 564 C C . ASN A 1 71 ? 12.261 8.688 -25.545 1.00 83.06 71 ASN A C 1
ATOM 566 O O . ASN A 1 71 ? 12.457 9.123 -26.674 1.00 83.06 71 ASN A O 1
ATOM 570 N N . ALA A 1 72 ? 12.971 7.683 -25.027 1.00 78.31 72 ALA A N 1
ATOM 571 C CA . ALA A 1 72 ? 14.009 6.971 -25.774 1.00 78.31 72 ALA A CA 1
ATOM 572 C C . ALA A 1 72 ? 13.430 6.317 -27.044 1.00 78.31 72 ALA A C 1
ATOM 574 O O . ALA A 1 72 ? 13.961 6.492 -28.139 1.00 78.31 72 ALA A O 1
ATOM 575 N N . ALA A 1 73 ? 12.262 5.673 -26.926 1.00 78.62 73 ALA A N 1
ATOM 576 C CA . ALA A 1 73 ? 11.551 5.098 -28.067 1.00 78.62 73 ALA A CA 1
ATOM 577 C C . ALA A 1 73 ? 11.131 6.157 -29.107 1.00 78.62 73 ALA A C 1
ATOM 579 O O . ALA A 1 73 ? 11.249 5.920 -30.306 1.00 78.62 73 ALA A O 1
ATOM 580 N N . LEU A 1 74 ? 10.676 7.340 -28.669 1.00 79.31 74 LEU A N 1
ATOM 581 C CA . LEU A 1 74 ? 10.342 8.458 -29.567 1.00 79.31 74 LEU A CA 1
ATOM 582 C C . LEU A 1 74 ? 11.563 9.004 -30.320 1.00 79.31 74 LEU A C 1
ATOM 584 O O . LEU A 1 74 ? 11.418 9.499 -31.436 1.00 79.31 74 LEU A O 1
ATOM 588 N N . LEU A 1 75 ? 12.749 8.920 -29.716 1.00 82.94 75 LEU A N 1
ATOM 589 C CA . LEU A 1 75 ? 14.016 9.344 -30.312 1.00 82.94 75 LEU A CA 1
ATOM 590 C C . LEU A 1 75 ? 14.663 8.258 -31.190 1.00 82.94 75 LEU A C 1
ATOM 592 O O . LEU A 1 75 ? 15.698 8.516 -31.800 1.00 82.94 75 LEU A O 1
ATOM 596 N N . GLY A 1 76 ? 14.056 7.068 -31.288 1.00 77.31 76 GLY A N 1
ATOM 597 C CA . GLY A 1 76 ? 14.604 5.937 -32.042 1.00 77.31 76 GLY A CA 1
ATOM 598 C C . GLY A 1 76 ? 15.822 5.291 -31.375 1.00 77.31 76 GLY A C 1
ATOM 599 O O . GLY A 1 76 ? 16.624 4.647 -32.049 1.00 77.31 76 GLY A O 1
ATOM 600 N N . GLU A 1 77 ? 15.994 5.478 -30.064 1.00 77.62 77 GLU A N 1
ATOM 601 C CA . GLU A 1 77 ? 17.042 4.808 -29.299 1.00 77.62 77 GLU A CA 1
ATOM 602 C C . GLU A 1 77 ? 16.633 3.350 -29.037 1.00 77.62 77 GLU A C 1
ATOM 604 O O . GLU A 1 77 ? 15.870 3.048 -28.122 1.00 77.62 77 GLU A O 1
ATOM 609 N N . ASP A 1 78 ? 17.172 2.422 -29.829 1.00 63.22 78 ASP A N 1
ATOM 610 C CA . ASP A 1 78 ? 16.904 0.977 -29.701 1.00 63.22 78 ASP A CA 1
ATOM 611 C C . ASP A 1 78 ? 17.684 0.297 -28.554 1.00 63.22 78 ASP A C 1
ATOM 613 O O . ASP A 1 78 ? 17.650 -0.926 -28.394 1.00 63.22 78 ASP A O 1
ATOM 617 N N . VAL A 1 79 ? 18.410 1.065 -27.734 1.00 65.44 79 VAL A N 1
ATOM 618 C CA . VAL A 1 79 ? 19.276 0.528 -26.678 1.00 65.44 79 VAL A CA 1
ATOM 619 C C . VAL A 1 79 ? 18.782 0.964 -25.305 1.00 65.44 79 VAL A C 1
ATOM 621 O O . VAL A 1 79 ? 19.029 2.078 -24.856 1.00 65.44 79 VAL A O 1
ATOM 624 N N . ILE A 1 80 ? 18.175 0.030 -24.570 1.00 68.75 80 ILE A N 1
ATOM 625 C CA . ILE A 1 80 ? 18.015 0.177 -23.121 1.00 68.75 80 ILE A CA 1
ATOM 626 C C . ILE A 1 80 ? 19.395 -0.001 -22.484 1.00 68.75 80 ILE A C 1
ATOM 628 O O . ILE A 1 80 ? 19.944 -1.104 -22.453 1.00 68.75 80 ILE A O 1
ATOM 632 N N . HIS A 1 81 ? 19.980 1.082 -21.975 1.00 74.81 81 HIS A N 1
ATOM 633 C CA . HIS A 1 81 ? 21.273 1.011 -21.301 1.00 74.81 81 HIS A CA 1
ATOM 634 C C . HIS A 1 81 ? 21.189 0.177 -20.012 1.00 74.81 81 HIS A C 1
ATOM 636 O O . HIS A 1 81 ? 20.201 0.230 -19.277 1.00 74.81 81 HIS A O 1
ATOM 642 N N . LEU A 1 82 ? 22.263 -0.559 -19.708 1.00 77.12 82 LEU A N 1
ATOM 643 C CA . LEU A 1 82 ? 22.346 -1.502 -18.583 1.00 77.12 82 LEU A CA 1
ATOM 644 C C . LEU A 1 82 ? 21.942 -0.889 -17.229 1.00 77.12 82 LEU A C 1
ATOM 646 O O . LEU A 1 82 ? 21.320 -1.568 -16.416 1.00 77.12 82 LEU A O 1
ATOM 650 N N . GLY A 1 83 ? 22.246 0.393 -17.005 1.00 76.94 83 GLY A N 1
ATOM 651 C CA . GLY A 1 83 ? 21.856 1.100 -15.781 1.00 76.94 83 GLY A CA 1
ATOM 652 C C . GLY A 1 83 ? 20.338 1.186 -15.592 1.00 76.94 83 GLY A C 1
ATOM 653 O O . GLY A 1 83 ? 19.846 0.973 -14.490 1.00 76.94 83 GLY A O 1
ATOM 654 N N . LEU A 1 84 ? 19.574 1.386 -16.671 1.00 78.25 84 LEU A N 1
ATOM 655 C CA . LEU A 1 84 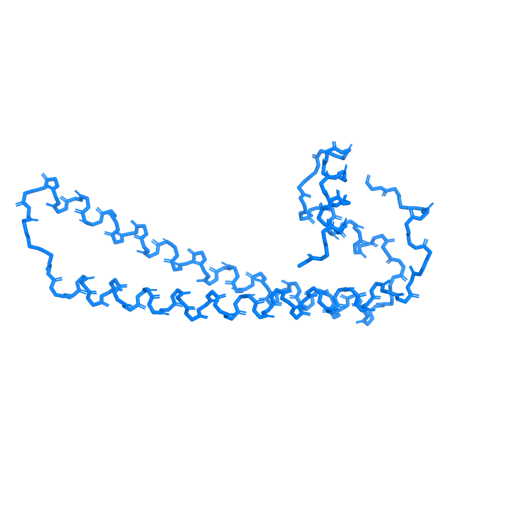? 18.114 1.458 -16.596 1.00 78.25 84 LEU A CA 1
ATOM 656 C C . LEU A 1 84 ? 17.484 0.085 -16.313 1.00 78.25 84 LEU A C 1
ATOM 658 O O . LEU A 1 84 ? 16.515 -0.012 -15.562 1.00 78.25 84 LEU A O 1
ATOM 662 N N . LEU A 1 85 ? 18.064 -0.988 -16.860 1.00 77.94 85 LEU A N 1
ATOM 663 C CA . LEU A 1 85 ? 17.689 -2.369 -16.531 1.00 77.94 85 LEU A CA 1
ATOM 664 C C . LEU A 1 85 ? 17.917 -2.681 -15.045 1.00 77.94 85 LEU A C 1
ATOM 666 O O . LEU A 1 85 ? 17.031 -3.233 -14.391 1.00 77.94 85 LEU A O 1
ATOM 670 N N . GLN A 1 86 ? 19.070 -2.280 -14.503 1.00 81.75 86 GLN A N 1
ATOM 671 C CA . GLN A 1 86 ? 19.393 -2.440 -13.082 1.00 81.75 86 GLN A CA 1
ATOM 672 C C . GLN A 1 86 ? 18.448 -1.635 -12.176 1.00 81.75 86 GLN A C 1
ATOM 674 O O . GLN A 1 86 ? 18.011 -2.143 -11.138 1.00 81.75 86 GLN A O 1
ATOM 679 N N . ASP A 1 87 ? 18.078 -0.416 -12.578 1.00 81.25 87 ASP A N 1
ATOM 680 C CA . ASP A 1 87 ? 17.102 0.402 -11.854 1.00 81.25 87 ASP A CA 1
ATOM 681 C C . ASP A 1 87 ? 15.713 -0.248 -11.845 1.00 81.25 87 ASP A C 1
ATOM 683 O O . ASP A 1 87 ? 15.086 -0.350 -10.787 1.00 81.25 87 ASP A O 1
ATOM 687 N N . ILE A 1 88 ? 15.243 -0.761 -12.989 1.00 82.31 88 ILE A N 1
ATOM 688 C CA . ILE A 1 88 ? 13.969 -1.492 -13.086 1.00 82.31 88 ILE A CA 1
ATOM 689 C C . ILE A 1 88 ? 13.970 -2.709 -12.161 1.00 82.31 88 ILE A C 1
ATOM 691 O O . ILE A 1 88 ? 13.029 -2.892 -11.384 1.00 82.31 88 ILE A O 1
ATOM 695 N N . GLU A 1 89 ? 15.018 -3.530 -12.217 1.00 84.75 89 GLU A N 1
ATOM 696 C CA . GLU A 1 89 ? 15.141 -4.732 -11.391 1.00 84.75 89 GLU A CA 1
ATOM 697 C C . GLU A 1 89 ? 15.144 -4.386 -9.894 1.00 84.75 89 GLU A C 1
ATOM 699 O O . GLU A 1 89 ? 14.422 -4.997 -9.098 1.00 84.75 89 GLU A O 1
ATOM 704 N N . THR A 1 90 ? 15.880 -3.339 -9.513 1.00 88.12 90 THR A N 1
ATOM 705 C CA . THR A 1 90 ? 15.945 -2.849 -8.132 1.00 88.12 90 THR A CA 1
ATOM 706 C C . THR A 1 90 ? 14.580 -2.365 -7.642 1.00 88.12 90 THR A C 1
ATOM 708 O O . THR A 1 90 ? 14.139 -2.751 -6.553 1.00 88.12 90 THR A O 1
ATOM 711 N N . GLN A 1 91 ? 13.866 -1.565 -8.443 1.00 83.38 91 GLN A N 1
ATOM 712 C CA . GLN A 1 91 ? 12.532 -1.080 -8.079 1.00 83.38 91 GLN A CA 1
ATOM 713 C C . GLN A 1 91 ? 11.505 -2.225 -8.026 1.00 83.38 91 GLN A C 1
ATOM 715 O O . GLN A 1 91 ? 10.669 -2.246 -7.119 1.00 83.38 91 GLN A O 1
ATOM 720 N N . LEU A 1 92 ? 11.580 -3.216 -8.925 1.00 84.50 92 LEU A N 1
ATOM 721 C CA . LEU A 1 92 ? 10.721 -4.412 -8.913 1.00 84.50 92 LEU A CA 1
ATOM 722 C C . LEU A 1 92 ? 10.935 -5.264 -7.664 1.00 84.50 92 LEU A C 1
ATOM 724 O O . LEU A 1 92 ? 9.964 -5.694 -7.030 1.00 84.50 92 LEU A O 1
ATOM 728 N N . LYS A 1 93 ? 12.191 -5.474 -7.265 1.00 86.88 93 LYS A N 1
ATOM 729 C CA . LYS A 1 93 ? 12.521 -6.197 -6.035 1.00 86.88 93 LYS A CA 1
ATOM 730 C C . LYS A 1 93 ? 11.990 -5.459 -4.806 1.00 86.88 93 LYS A C 1
ATOM 732 O O . LYS A 1 93 ? 11.287 -6.060 -3.989 1.00 86.88 93 LYS A O 1
ATOM 737 N N . ALA A 1 94 ? 12.222 -4.147 -4.731 1.00 84.44 94 ALA A N 1
ATOM 738 C CA . ALA A 1 94 ? 11.703 -3.304 -3.657 1.00 84.44 94 ALA A CA 1
ATOM 739 C C . ALA A 1 94 ? 10.164 -3.320 -3.601 1.00 84.44 94 ALA A C 1
ATOM 741 O O . ALA A 1 94 ? 9.580 -3.422 -2.521 1.00 84.44 94 ALA A O 1
ATOM 742 N N . TRP A 1 95 ? 9.484 -3.271 -4.749 1.00 83.38 95 TRP A N 1
ATOM 743 C CA . TRP A 1 95 ? 8.026 -3.375 -4.835 1.00 83.38 95 TRP A CA 1
ATOM 744 C C . TRP A 1 95 ? 7.506 -4.727 -4.332 1.00 83.38 95 TRP A C 1
ATOM 746 O O . TRP A 1 95 ? 6.571 -4.783 -3.528 1.00 83.38 95 TRP A O 1
ATOM 756 N N . SER A 1 96 ? 8.129 -5.826 -4.758 1.00 85.12 96 SER A N 1
ATOM 757 C CA . SER A 1 96 ? 7.770 -7.185 -4.335 1.00 85.12 96 SER A CA 1
ATOM 758 C C . SER A 1 96 ? 7.906 -7.371 -2.819 1.00 85.12 96 SER A C 1
ATOM 760 O O . SER A 1 96 ? 7.018 -7.920 -2.163 1.00 85.12 96 SER A O 1
ATOM 762 N N . GLU A 1 97 ? 8.978 -6.859 -2.216 1.00 86.75 97 GLU A N 1
ATOM 763 C CA . GLU A 1 97 ? 9.166 -6.913 -0.763 1.00 86.75 97 GLU A CA 1
ATOM 764 C C . GLU A 1 97 ? 8.156 -6.027 -0.020 1.00 86.75 97 GLU A C 1
ATOM 766 O O . GLU A 1 97 ? 7.479 -6.490 0.906 1.00 86.75 97 GLU A O 1
ATOM 771 N N . LYS A 1 98 ? 7.972 -4.776 -0.463 1.00 80.94 98 LYS A N 1
ATOM 772 C CA . LYS A 1 98 ? 7.023 -3.840 0.157 1.00 80.94 98 LYS A CA 1
ATOM 773 C C . LYS A 1 98 ? 5.578 -4.333 0.076 1.00 80.94 98 LYS A C 1
ATOM 775 O O . LYS A 1 98 ? 4.832 -4.170 1.039 1.00 80.94 98 LYS A O 1
ATOM 780 N N . THR A 1 99 ? 5.171 -4.974 -1.019 1.00 78.06 99 THR A N 1
ATOM 781 C CA . THR A 1 99 ? 3.814 -5.536 -1.161 1.00 78.06 99 THR A CA 1
ATOM 782 C C . THR A 1 99 ? 3.574 -6.729 -0.230 1.00 78.06 99 THR A C 1
ATOM 784 O O . THR A 1 99 ? 2.493 -6.834 0.360 1.00 78.06 99 THR A O 1
ATOM 787 N N . LYS A 1 100 ? 4.580 -7.586 0.002 1.00 83.56 100 LYS A N 1
ATOM 788 C CA . LYS A 1 100 ? 4.509 -8.654 1.020 1.00 83.56 100 LYS A CA 1
ATOM 789 C C . LYS A 1 100 ? 4.349 -8.077 2.428 1.00 83.56 100 LYS A C 1
ATOM 791 O O . LYS A 1 100 ? 3.465 -8.514 3.171 1.00 83.56 100 LYS A O 1
ATOM 796 N N . ILE A 1 101 ? 5.153 -7.068 2.774 1.00 80.50 101 ILE A N 1
ATOM 797 C CA . ILE A 1 101 ? 5.080 -6.372 4.068 1.00 80.50 101 ILE A CA 1
ATOM 798 C C . ILE A 1 101 ? 3.723 -5.681 4.231 1.00 80.50 101 ILE A C 1
ATOM 800 O O . ILE A 1 101 ? 3.098 -5.810 5.284 1.00 80.50 101 ILE A O 1
ATOM 804 N N . LEU A 1 102 ? 3.218 -5.016 3.187 1.00 75.81 102 LEU A N 1
ATOM 805 C CA . LEU A 1 102 ? 1.903 -4.379 3.202 1.00 75.81 102 LEU A CA 1
ATOM 806 C C . LEU A 1 102 ? 0.799 -5.401 3.483 1.00 75.81 102 LEU A C 1
ATOM 808 O O . LEU A 1 102 ? -0.050 -5.159 4.336 1.00 75.81 102 LEU A O 1
ATOM 812 N N . ASN A 1 103 ? 0.807 -6.554 2.813 1.00 76.38 103 ASN A N 1
ATOM 813 C CA . ASN A 1 103 ? -0.206 -7.587 3.032 1.00 76.38 103 ASN A CA 1
ATOM 814 C C . ASN A 1 103 ? -0.210 -8.080 4.491 1.00 76.38 103 ASN A C 1
ATOM 816 O O . ASN A 1 103 ? -1.270 -8.226 5.105 1.00 76.38 103 ASN A O 1
ATOM 820 N N . LEU A 1 104 ? 0.973 -8.292 5.078 1.00 78.88 104 LEU A N 1
ATOM 821 C CA . LEU A 1 104 ? 1.108 -8.660 6.490 1.00 78.88 104 LEU A CA 1
ATOM 822 C C . LEU A 1 104 ? 0.631 -7.540 7.423 1.00 78.88 104 LEU A C 1
ATOM 824 O O . LEU A 1 104 ? -0.121 -7.806 8.363 1.00 78.88 104 LEU A O 1
ATOM 828 N N . ALA A 1 105 ? 1.004 -6.291 7.144 1.00 70.88 105 ALA A N 1
ATOM 829 C CA . ALA A 1 105 ? 0.587 -5.129 7.920 1.00 70.88 105 ALA A CA 1
ATOM 830 C C . ALA A 1 105 ? -0.934 -4.923 7.866 1.00 70.88 105 ALA A C 1
ATOM 832 O O . ALA A 1 105 ? -1.554 -4.716 8.905 1.00 70.88 105 ALA A O 1
ATOM 833 N N . ILE A 1 106 ? -1.562 -5.071 6.694 1.00 75.00 106 ILE A N 1
ATOM 834 C CA . ILE A 1 106 ? -3.021 -4.996 6.532 1.00 75.00 106 ILE A CA 1
ATOM 835 C C . ILE A 1 106 ? -3.701 -6.079 7.368 1.00 75.00 106 ILE A C 1
ATOM 837 O O . ILE A 1 106 ? -4.651 -5.784 8.093 1.00 75.00 106 ILE A O 1
ATOM 841 N N . LYS A 1 107 ? -3.213 -7.326 7.315 1.00 74.25 107 LYS A N 1
ATOM 842 C CA . LYS A 1 107 ? -3.751 -8.428 8.129 1.00 74.25 107 LYS A CA 1
ATOM 843 C C . LYS A 1 107 ? -3.618 -8.139 9.626 1.00 74.25 107 LYS A C 1
ATOM 845 O O . LYS A 1 107 ? -4.587 -8.316 10.363 1.00 74.25 107 LYS A O 1
ATOM 850 N N . LYS A 1 108 ? -2.453 -7.651 10.066 1.00 73.00 108 LYS A N 1
ATOM 851 C CA . LYS A 1 108 ? -2.184 -7.291 11.466 1.00 73.00 108 LYS A CA 1
ATOM 852 C C . LYS A 1 108 ? -3.085 -6.150 11.940 1.00 73.00 108 LYS A C 1
ATOM 854 O O . LYS A 1 108 ? -3.724 -6.276 12.981 1.00 73.00 108 LYS A O 1
ATOM 859 N N . SER A 1 109 ? -3.190 -5.068 11.177 1.00 70.94 109 SER A N 1
ATOM 860 C CA . SER A 1 109 ? -4.045 -3.929 11.522 1.00 70.94 109 SER A CA 1
ATOM 861 C C . SER A 1 109 ? -5.524 -4.310 11.509 1.00 70.94 109 SER A C 1
ATOM 863 O O . SER A 1 109 ? -6.246 -3.948 12.433 1.00 70.94 109 SER A O 1
ATOM 865 N N . ALA A 1 110 ? -5.977 -5.117 10.542 1.00 70.88 110 ALA A N 1
ATOM 866 C CA . ALA A 1 110 ? -7.342 -5.643 10.526 1.00 70.88 110 ALA A CA 1
ATOM 867 C C . ALA A 1 110 ? -7.642 -6.508 11.762 1.00 70.88 110 ALA A C 1
ATOM 869 O O . ALA A 1 110 ? -8.730 -6.408 12.326 1.00 70.88 110 ALA A O 1
ATOM 870 N N . PHE A 1 111 ? -6.677 -7.318 12.211 1.00 72.19 111 PHE A N 1
ATOM 871 C CA . PHE A 1 111 ? -6.794 -8.092 13.446 1.00 72.19 111 PHE A CA 1
ATOM 872 C C . PHE A 1 111 ? -6.887 -7.189 14.683 1.00 72.19 111 PHE A C 1
ATOM 874 O O . PHE A 1 111 ? -7.789 -7.375 15.496 1.00 72.19 111 PHE A O 1
ATOM 881 N N . ILE A 1 112 ? -6.009 -6.185 14.804 1.00 71.38 112 ILE A N 1
ATOM 882 C CA . ILE A 1 112 ? -6.014 -5.225 15.921 1.00 71.38 112 ILE A CA 1
ATOM 883 C C . ILE A 1 112 ? -7.353 -4.487 15.984 1.00 71.38 112 ILE A C 1
ATOM 885 O O . ILE A 1 112 ? -7.982 -4.455 17.039 1.00 71.38 112 ILE A O 1
ATOM 889 N N . VAL A 1 113 ? -7.822 -3.953 14.854 1.00 70.38 113 VAL A N 1
ATOM 890 C CA . VAL A 1 113 ? -9.107 -3.248 14.764 1.00 70.38 113 VAL A CA 1
ATOM 891 C C . VAL A 1 113 ? -10.259 -4.177 15.148 1.00 70.38 113 VAL A C 1
ATOM 893 O O . VAL A 1 113 ? -11.058 -3.832 16.016 1.00 70.38 113 VAL A O 1
ATOM 896 N N . ALA A 1 114 ? -10.322 -5.385 14.581 1.00 70.38 114 ALA A N 1
ATOM 897 C CA . ALA A 1 114 ? -11.375 -6.345 14.902 1.00 70.38 114 ALA A CA 1
ATOM 898 C C . ALA A 1 114 ? -11.366 -6.752 16.384 1.00 70.38 114 ALA A C 1
ATOM 900 O O . ALA A 1 114 ? -12.429 -6.866 16.987 1.00 70.38 114 ALA A O 1
ATOM 901 N N . HIS A 1 115 ? -10.189 -6.951 16.982 1.00 71.38 115 HIS A N 1
ATOM 902 C CA . HIS A 1 115 ? -10.043 -7.305 18.392 1.00 71.38 115 HIS A CA 1
ATOM 903 C C . HIS A 1 115 ? -10.446 -6.152 19.320 1.00 71.38 115 HIS A C 1
ATOM 905 O O . HIS A 1 115 ? -11.169 -6.360 20.293 1.00 71.38 115 HIS A O 1
ATOM 911 N N . CYS A 1 116 ? -10.022 -4.925 19.011 1.00 70.38 116 CYS A N 1
ATOM 912 C CA . CYS A 1 116 ? -10.394 -3.737 19.775 1.00 70.38 116 CYS A CA 1
ATOM 913 C C . CYS A 1 116 ? -11.910 -3.483 19.738 1.00 70.38 116 CYS A C 1
ATOM 915 O O . CYS A 1 116 ? -12.476 -3.129 20.772 1.00 70.38 116 CYS A O 1
ATOM 917 N N . LEU A 1 117 ? -12.561 -3.742 18.598 1.00 66.00 117 LEU A N 1
ATOM 918 C CA . LEU A 1 117 ? -14.001 -3.547 18.404 1.00 66.00 117 LEU A CA 1
ATOM 919 C C . LEU A 1 117 ? -14.872 -4.731 18.882 1.00 66.00 117 LEU A C 1
ATOM 921 O O . LEU A 1 117 ? -16.033 -4.528 19.227 1.00 66.00 117 LEU A O 1
ATOM 925 N N . LYS A 1 118 ? -14.346 -5.967 18.952 1.00 63.50 118 LYS A N 1
ATOM 926 C CA . LYS A 1 118 ? -15.109 -7.174 19.358 1.00 63.50 118 LYS A CA 1
ATOM 927 C C . LYS A 1 118 ? -15.643 -7.131 20.795 1.00 63.50 118 LYS A C 1
ATOM 929 O O . LYS A 1 118 ? -16.604 -7.835 21.097 1.00 63.50 118 LYS A O 1
ATOM 934 N N . GLY A 1 119 ? -15.021 -6.342 21.672 1.00 50.16 119 GLY A N 1
ATOM 935 C CA . GLY A 1 119 ? -15.448 -6.190 23.067 1.00 50.16 119 GLY A CA 1
ATOM 936 C C . GLY A 1 119 ? -16.710 -5.342 23.249 1.00 50.16 119 GLY A C 1
ATOM 937 O O . GLY A 1 119 ? -17.354 -5.440 24.286 1.00 50.16 119 GLY A O 1
ATOM 938 N N . ASP A 1 120 ? -17.103 -4.563 22.241 1.00 51.12 120 ASP A N 1
ATOM 939 C CA . ASP A 1 120 ? -18.099 -3.503 22.387 1.00 51.12 120 ASP A CA 1
ATOM 940 C C . ASP A 1 120 ? -19.361 -3.824 21.560 1.00 51.12 120 ASP A C 1
ATOM 942 O O . ASP A 1 120 ? -19.696 -3.183 20.564 1.00 51.12 120 ASP A O 1
ATOM 946 N N . LYS A 1 121 ? -20.104 -4.854 21.997 1.00 45.78 121 LYS A N 1
ATOM 947 C CA . LYS A 1 121 ? -21.358 -5.353 21.376 1.00 45.78 121 LYS A CA 1
ATOM 948 C C . LYS A 1 121 ? -22.492 -4.311 21.235 1.00 45.78 121 LYS A C 1
ATOM 950 O O . LYS A 1 121 ? -23.531 -4.640 20.668 1.00 45.78 121 LYS A O 1
ATOM 955 N N . LYS A 1 122 ? -22.335 -3.077 21.729 1.00 47.66 122 LYS A N 1
ATOM 956 C CA . LYS A 1 122 ? -23.369 -2.020 21.702 1.00 47.66 122 LYS A CA 1
ATOM 957 C C . LYS A 1 122 ? -23.210 -0.976 20.585 1.00 47.66 122 LYS A C 1
ATOM 959 O O . LYS A 1 122 ? -24.127 -0.187 20.385 1.00 47.66 122 LYS A O 1
ATOM 964 N N . ILE A 1 123 ? -22.109 -0.976 19.828 1.00 50.25 123 ILE A N 1
ATOM 965 C CA . ILE A 1 123 ? -21.742 0.171 18.973 1.00 50.25 123 ILE A CA 1
ATOM 966 C C . ILE A 1 123 ? -22.689 0.388 17.771 1.00 50.25 123 ILE A C 1
ATOM 968 O O . ILE A 1 123 ? -22.977 1.523 17.416 1.00 50.25 123 ILE A O 1
ATOM 972 N N . LEU A 1 124 ? -23.248 -0.663 17.163 1.00 45.34 124 LEU A N 1
ATOM 973 C CA . LEU A 1 124 ? -23.993 -0.522 15.897 1.00 45.34 124 LEU A CA 1
ATOM 974 C C . LEU A 1 124 ? -25.438 -0.001 16.025 1.00 45.34 124 LEU A C 1
ATOM 976 O O . LEU A 1 124 ? -26.061 0.268 15.003 1.00 45.34 124 LEU A O 1
ATOM 980 N N . LYS A 1 125 ? -25.994 0.135 17.239 1.00 43.03 125 LYS A N 1
ATOM 981 C CA . LYS A 1 125 ? -27.406 0.529 17.434 1.00 43.03 125 LYS A CA 1
ATOM 982 C C . LYS A 1 125 ? -27.644 2.031 17.651 1.00 43.03 125 LYS A C 1
ATOM 984 O O . LYS A 1 125 ? -28.800 2.424 17.726 1.00 43.03 125 LYS A O 1
ATOM 989 N N . GLY A 1 126 ? -26.599 2.859 17.742 1.00 40.50 126 GLY A N 1
ATOM 990 C CA . GLY A 1 126 ? -26.745 4.283 18.095 1.00 40.50 126 GLY A CA 1
ATOM 991 C C . GLY A 1 126 ? -25.836 5.256 17.345 1.00 40.50 126 GLY A C 1
ATOM 992 O O . GLY A 1 126 ? -25.710 6.402 17.760 1.00 40.50 126 GLY A O 1
ATOM 993 N N . MET A 1 127 ? -25.166 4.822 16.276 1.00 47.06 127 MET A N 1
ATOM 994 C CA . MET A 1 127 ? -24.247 5.689 15.538 1.00 47.06 127 MET A CA 1
ATOM 995 C C . MET A 1 127 ? -24.993 6.552 14.517 1.00 47.06 127 MET A C 1
ATOM 997 O O . MET A 1 127 ? -25.443 6.043 13.492 1.00 47.06 127 MET A O 1
ATOM 1001 N N . ASN A 1 128 ? -25.049 7.863 14.761 1.00 44.91 128 ASN A N 1
ATOM 1002 C CA . ASN A 1 128 ? -25.280 8.854 13.708 1.00 44.91 128 ASN A CA 1
ATOM 1003 C C . ASN A 1 128 ? -23.984 8.988 12.883 1.00 44.91 128 ASN A C 1
ATOM 1005 O O . ASN A 1 128 ? -22.993 9.535 13.369 1.00 44.91 128 ASN A O 1
ATOM 1009 N N . LEU A 1 129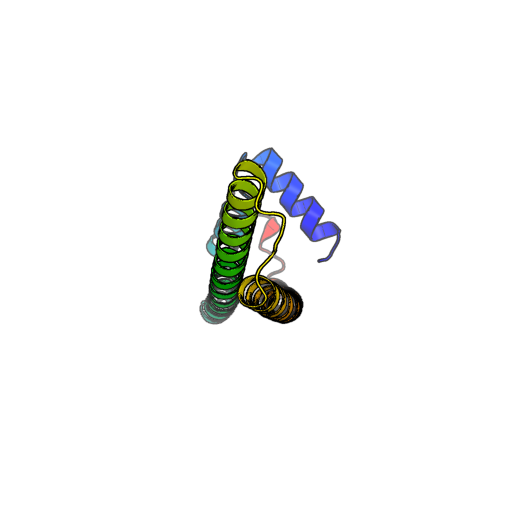 ? -23.969 8.416 11.673 1.00 47.50 129 LEU A N 1
ATOM 1010 C CA . LEU A 1 129 ? -22.821 8.369 10.745 1.00 47.50 129 LEU A CA 1
ATOM 1011 C C . LEU A 1 129 ? -22.857 9.461 9.665 1.00 47.50 129 LEU A C 1
ATOM 1013 O O . LEU A 1 129 ? -23.938 9.702 9.089 1.00 47.50 129 LEU A O 1
#

pLDDT: mean 73.87, std 10.6, range [40.5, 88.12]

Organism: Helicobacter pylori (NCBI:txid210)

Secondary structure (DSSP, 8-state):
--HHHHHHHHHHHHHHT--HHHHHHHHHHHS---HHHHHHHHHHHHHHHHHHHHHHHHHHHHHHHHHHHHHHHHTT-----HHHHHHHHHHHHHHHHHHHHHHHHHHHHHHHHHHHHHT-TTGGGS---

Radius of gyration: 20.86 Å; Cα contacts (8 Å, |Δi|>4): 62; chains: 1; bounding box: 50×20×58 Å

Foldseek 3Di:
DPPVVVVVLVVVCVVVVDDSVVVVVLLLVQDPFDPVLSVLLVVLVVVLVVLVVVLVVLVVLVVVLVVVVVVCVVVVNPDDDPVSVVSVVVSVVVNVVSVVVSVVSVVVSVVSNCVRCVVRPPRPPDRPD

Sequence (129 aa):
MDVRCVKILKDLKTRHNKSYTKIVENLILNSQISFYKQQKITSALGSLAMLYSSLNATCSNFNQIAYHLNNAALLGEDVIHLGLLQDIETQLKAWSEKTKILNLAIKKSAFIVAHCLKGDKKILKGMNL